Protein AF-A0A5K1BYE6-F1 (afdb_monomer_lite)

pLDDT: mean 86.41, std 8.01, range [61.0, 95.12]

Organism: NCBI:txid210225

Sequence (58 aa):
ALEKISKFLRTNILPGSAAEIGLLCCAAVHSNPEAAAVYVIDPILTSIVSSLQGTPVS

Radius of gyration: 12.68 Å; chains: 1; bounding box: 34×25×30 Å

Structure (mmCIF, N/CA/C/O backbone):
data_AF-A0A5K1BYE6-F1
#
_entry.id   AF-A0A5K1BYE6-F1
#
loop_
_atom_site.group_PDB
_atom_site.id
_atom_site.type_symbol
_atom_site.label_atom_id
_atom_site.label_alt_id
_atom_site.label_comp_id
_atom_site.label_asym_id
_atom_site.label_entity_id
_atom_site.label_seq_id
_atom_site.pdbx_PDB_ins_code
_atom_site.Cartn_x
_atom_site.Cartn_y
_atom_site.Cartn_z
_atom_site.occupancy
_atom_site.B_iso_or_equiv
_atom_site.auth_seq_id
_atom_site.auth_comp_id
_atom_site.auth_asym_id
_atom_site.auth_atom_id
_atom_site.pdbx_PDB_model_num
ATOM 1 N N . ALA A 1 1 ? 12.992 2.468 -5.765 1.00 77.88 1 ALA A N 1
ATOM 2 C CA . ALA A 1 1 ? 12.077 3.592 -5.443 1.00 77.88 1 ALA A CA 1
ATOM 3 C C . ALA A 1 1 ? 10.857 3.119 -4.652 1.00 77.88 1 ALA A C 1
ATOM 5 O O . ALA A 1 1 ? 10.602 3.669 -3.589 1.00 77.88 1 ALA A O 1
ATOM 6 N N . LEU A 1 2 ? 10.160 2.073 -5.113 1.00 81.94 2 LEU A N 1
ATOM 7 C CA . LEU A 1 2 ? 8.980 1.507 -4.441 1.00 81.94 2 LEU A CA 1
ATOM 8 C C . LEU A 1 2 ? 9.214 1.098 -2.984 1.00 81.94 2 LEU A C 1
ATOM 10 O O . LEU A 1 2 ? 8.383 1.382 -2.136 1.00 81.94 2 LEU A O 1
ATOM 14 N N . GLU A 1 3 ? 10.378 0.545 -2.659 1.00 81.12 3 GLU A N 1
ATOM 15 C CA . GLU A 1 3 ? 10.747 0.240 -1.271 1.00 81.12 3 GLU A CA 1
ATOM 16 C C . GLU A 1 3 ? 10.780 1.493 -0.365 1.00 81.12 3 GLU A C 1
ATOM 18 O O . GLU A 1 3 ? 10.326 1.463 0.777 1.00 81.12 3 GLU A O 1
ATOM 23 N N . LYS A 1 4 ? 11.242 2.641 -0.885 1.00 81.75 4 LYS A N 1
ATOM 24 C CA . LYS A 1 4 ? 11.236 3.918 -0.146 1.00 81.75 4 LYS A CA 1
ATOM 25 C C . LYS A 1 4 ? 9.814 4.448 0.043 1.00 81.75 4 LYS A C 1
ATOM 27 O O . LYS A 1 4 ? 9.493 4.924 1.127 1.00 81.75 4 LYS A O 1
ATOM 32 N N . ILE A 1 5 ? 8.968 4.317 -0.981 1.00 81.50 5 ILE A N 1
ATOM 33 C CA . ILE A 1 5 ? 7.535 4.644 -0.899 1.00 81.50 5 ILE A CA 1
ATOM 34 C C . ILE A 1 5 ? 6.873 3.764 0.166 1.00 81.50 5 ILE A C 1
ATOM 36 O O . ILE A 1 5 ? 6.217 4.270 1.066 1.00 81.50 5 ILE A O 1
ATOM 40 N N . SER A 1 6 ? 7.141 2.462 0.145 1.00 79.00 6 SER A N 1
ATOM 41 C CA . SER A 1 6 ? 6.655 1.499 1.132 1.00 79.00 6 SER A CA 1
ATOM 42 C C . SER A 1 6 ? 7.030 1.861 2.573 1.00 79.00 6 SER A C 1
ATOM 44 O O . SER A 1 6 ? 6.219 1.746 3.495 1.00 79.00 6 SER A O 1
ATOM 46 N N . LYS A 1 7 ? 8.265 2.328 2.790 1.00 81.62 7 LYS A N 1
ATOM 47 C CA . LYS A 1 7 ? 8.716 2.809 4.100 1.00 81.62 7 LYS A CA 1
ATOM 48 C C . LYS A 1 7 ? 8.002 4.102 4.509 1.00 81.62 7 LYS A C 1
ATOM 50 O O . LYS A 1 7 ? 7.635 4.242 5.674 1.00 81.62 7 LYS A O 1
ATOM 55 N N . PHE A 1 8 ? 7.778 5.018 3.566 1.00 82.25 8 PHE A N 1
ATOM 56 C CA . PHE A 1 8 ? 7.051 6.269 3.796 1.00 82.25 8 PHE A CA 1
ATOM 57 C C . PHE A 1 8 ? 5.600 6.011 4.227 1.00 82.25 8 PHE A C 1
ATOM 59 O O . PHE A 1 8 ? 5.197 6.493 5.283 1.00 82.25 8 PHE A O 1
ATOM 66 N N . LEU A 1 9 ? 4.873 5.157 3.496 1.00 78.38 9 LEU A N 1
ATOM 67 C CA . LEU A 1 9 ? 3.486 4.773 3.804 1.00 78.38 9 LEU A CA 1
ATOM 68 C C . LEU A 1 9 ? 3.314 4.238 5.231 1.00 78.38 9 LEU A C 1
ATOM 70 O O . LEU A 1 9 ? 2.298 4.487 5.869 1.00 78.38 9 LEU A O 1
ATOM 74 N N . ARG A 1 10 ? 4.317 3.516 5.740 1.00 73.50 10 ARG A N 1
ATOM 75 C CA . ARG A 1 10 ? 4.277 2.892 7.070 1.00 73.50 10 ARG A CA 1
ATOM 76 C C . ARG A 1 10 ? 4.625 3.821 8.227 1.00 73.50 10 ARG A C 1
ATOM 78 O O . ARG A 1 10 ? 4.332 3.487 9.367 1.00 73.50 10 ARG A O 1
ATOM 85 N N . THR A 1 11 ? 5.300 4.936 7.965 1.00 73.94 11 THR A N 1
ATOM 86 C CA . THR A 1 11 ? 5.920 5.756 9.024 1.00 73.94 11 THR A CA 1
ATOM 87 C C . THR A 1 11 ? 5.475 7.212 9.024 1.00 73.94 11 THR A C 1
ATOM 89 O O . THR A 1 11 ? 5.688 7.902 10.013 1.00 73.94 11 THR A O 1
ATOM 92 N N . ASN A 1 12 ? 4.869 7.689 7.936 1.00 61.00 12 ASN A N 1
ATOM 93 C CA . ASN A 1 12 ? 4.540 9.095 7.742 1.00 61.00 12 ASN A CA 1
ATOM 94 C C . ASN A 1 12 ? 3.147 9.232 7.117 1.00 61.00 12 ASN A C 1
ATOM 96 O O . ASN A 1 12 ? 3.010 9.584 5.947 1.00 61.00 12 ASN A O 1
ATOM 100 N N . ILE A 1 13 ? 2.098 8.955 7.894 1.00 65.94 13 ILE A N 1
ATOM 101 C CA . ILE A 1 13 ? 0.742 9.360 7.509 1.00 65.94 13 ILE A CA 1
ATOM 102 C C . ILE A 1 13 ? 0.532 10.770 8.055 1.00 65.94 13 ILE A C 1
ATOM 104 O O . ILE A 1 13 ? 0.229 10.953 9.233 1.00 65.94 13 ILE A O 1
ATOM 108 N N . LEU A 1 14 ? 0.743 11.775 7.206 1.00 67.81 14 LEU A N 1
ATOM 109 C CA . LEU A 1 14 ? 0.355 13.144 7.532 1.00 67.81 14 LEU A CA 1
ATOM 110 C C . LEU A 1 14 ? -1.181 13.214 7.568 1.00 67.81 14 LEU A C 1
ATOM 112 O O . LEU A 1 14 ? -1.825 12.832 6.582 1.00 67.81 14 LEU A O 1
ATOM 116 N N . PRO A 1 15 ? -1.791 13.674 8.677 1.00 76.38 15 PRO A N 1
ATOM 117 C CA . PRO A 1 15 ? -3.229 13.889 8.734 1.00 76.38 15 PRO A CA 1
ATOM 118 C C . PRO A 1 15 ? -3.673 14.786 7.573 1.00 76.38 15 PRO A C 1
ATOM 120 O O . PRO A 1 15 ? -3.120 15.864 7.374 1.00 76.38 15 PRO A O 1
ATOM 123 N N . GLY A 1 16 ? -4.660 14.333 6.801 1.00 81.56 16 GLY A N 1
ATOM 124 C CA . GLY A 1 16 ? -5.201 15.082 5.662 1.00 81.56 16 GLY A CA 1
ATOM 125 C C . GLY A 1 16 ? -4.581 14.776 4.294 1.00 81.56 16 GLY A C 1
ATOM 126 O O . GLY A 1 16 ? -5.130 15.241 3.306 1.00 81.56 16 GLY A O 1
ATOM 127 N N . SER A 1 17 ? -3.523 13.959 4.193 1.00 84.62 17 SER A N 1
ATOM 128 C CA . SER A 1 17 ? -2.861 13.651 2.903 1.00 84.62 17 SER A CA 1
ATOM 129 C C . SER A 1 17 ? -3.247 12.299 2.285 1.00 84.62 17 SER A C 1
ATOM 131 O O . SER A 1 17 ? -2.495 11.717 1.500 1.00 84.62 17 SER A O 1
ATOM 133 N N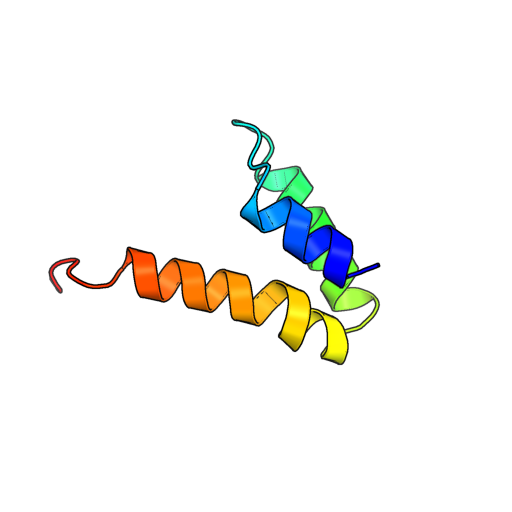 . ALA A 1 18 ? -4.394 11.734 2.668 1.00 84.50 18 ALA A N 1
ATOM 134 C CA . ALA A 1 18 ? -4.793 10.397 2.222 1.00 84.50 18 ALA A CA 1
ATOM 135 C C . ALA A 1 18 ? -4.985 10.314 0.694 1.00 84.50 18 ALA A C 1
ATOM 137 O O . ALA A 1 18 ? -4.630 9.304 0.084 1.00 84.50 18 ALA A O 1
ATOM 138 N N . ALA A 1 19 ? -5.507 11.374 0.069 1.00 87.75 19 ALA A N 1
ATOM 139 C CA . ALA A 1 19 ? -5.771 11.409 -1.367 1.00 87.75 19 ALA A CA 1
ATOM 140 C C . ALA A 1 19 ? -4.473 11.418 -2.191 1.00 87.75 19 ALA A C 1
ATOM 142 O O . ALA A 1 19 ? -4.322 10.637 -3.132 1.00 87.75 19 ALA A O 1
ATOM 143 N N . GLU A 1 20 ? -3.507 12.251 -1.807 1.00 87.75 20 GLU A N 1
ATOM 144 C CA . GLU A 1 20 ? -2.201 12.357 -2.461 1.00 87.75 20 GLU A CA 1
ATOM 145 C C . GLU A 1 20 ? -1.401 11.062 -2.316 1.00 87.75 20 GLU A C 1
ATOM 147 O O . GLU A 1 20 ? -0.774 10.595 -3.270 1.00 87.75 20 GLU A O 1
ATOM 152 N N . ILE A 1 21 ? -1.466 10.439 -1.137 1.00 86.94 21 ILE A N 1
ATOM 153 C CA . ILE A 1 21 ? -0.845 9.139 -0.888 1.00 86.94 21 ILE A CA 1
ATOM 154 C C . ILE A 1 21 ? -1.490 8.052 -1.761 1.00 86.94 21 ILE A C 1
ATOM 156 O O . ILE A 1 21 ? -0.779 7.232 -2.350 1.00 86.94 21 ILE A O 1
ATOM 160 N N . GLY A 1 22 ? -2.819 8.062 -1.892 1.00 88.62 22 GLY A N 1
ATOM 161 C CA . GLY A 1 22 ? -3.545 7.157 -2.784 1.00 88.62 22 GLY A CA 1
ATOM 162 C C . GLY A 1 22 ? -3.110 7.307 -4.245 1.00 88.62 22 GLY A C 1
ATOM 163 O O . GLY A 1 22 ? -2.807 6.312 -4.903 1.00 88.62 22 GLY A O 1
ATOM 164 N N . LEU A 1 23 ? -2.982 8.545 -4.733 1.00 91.31 23 LEU A N 1
ATOM 165 C CA . LEU A 1 23 ? -2.493 8.836 -6.087 1.00 91.31 23 LEU A CA 1
ATOM 166 C C . LEU A 1 23 ? -1.063 8.334 -6.314 1.00 91.31 23 LEU A C 1
ATOM 168 O O . LEU A 1 23 ? -0.784 7.733 -7.353 1.00 91.31 23 LEU A O 1
ATOM 172 N N . LEU A 1 24 ? -0.168 8.521 -5.340 1.00 89.31 24 LEU A N 1
ATOM 173 C CA . LEU A 1 24 ? 1.197 7.994 -5.406 1.00 89.31 24 LEU A CA 1
ATOM 174 C C . LEU A 1 24 ? 1.207 6.461 -5.520 1.00 89.31 24 LEU A C 1
ATOM 176 O O . LEU A 1 24 ? 1.965 5.909 -6.318 1.00 89.31 24 LEU A O 1
ATOM 180 N N . CYS A 1 25 ? 0.352 5.774 -4.757 1.00 90.62 25 CYS A N 1
ATOM 181 C CA . CYS A 1 25 ? 0.208 4.319 -4.837 1.00 90.62 25 CYS A CA 1
ATOM 182 C C . CYS A 1 25 ? -0.327 3.882 -6.208 1.00 90.62 25 CYS A C 1
ATOM 184 O O . CYS A 1 25 ? 0.217 2.955 -6.806 1.00 90.62 25 CYS A O 1
ATOM 186 N N . CYS A 1 26 ? -1.330 4.577 -6.751 1.00 91.75 26 CYS A N 1
ATOM 187 C CA . CYS A 1 26 ? -1.847 4.305 -8.094 1.00 91.75 26 CYS A CA 1
ATOM 188 C C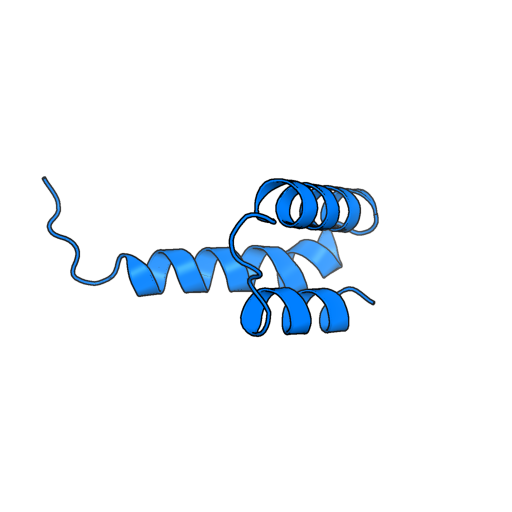 . CYS A 1 26 ? -0.769 4.475 -9.172 1.00 91.75 26 CYS A C 1
ATOM 190 O O . CYS A 1 26 ? -0.608 3.604 -10.028 1.00 91.75 26 CYS A O 1
ATOM 192 N N . ALA A 1 27 ? 0.016 5.553 -9.107 1.00 92.50 27 ALA A N 1
ATOM 193 C CA . ALA A 1 27 ? 1.123 5.780 -10.033 1.00 92.50 27 ALA A CA 1
ATOM 194 C C . ALA A 1 27 ? 2.198 4.684 -9.921 1.00 92.50 27 ALA A C 1
ATOM 196 O O . ALA A 1 27 ? 2.715 4.211 -10.936 1.00 92.50 27 ALA A O 1
ATOM 197 N N . ALA A 1 28 ? 2.504 4.243 -8.697 1.00 90.25 28 ALA A N 1
ATOM 198 C CA . ALA A 1 28 ? 3.423 3.140 -8.430 1.00 90.25 28 ALA A CA 1
ATOM 199 C C . ALA A 1 28 ? 2.947 1.816 -9.054 1.00 90.25 28 ALA A C 1
ATOM 201 O O . ALA A 1 28 ? 3.734 1.155 -9.733 1.00 90.25 28 ALA A O 1
ATOM 202 N N . VAL A 1 29 ? 1.667 1.464 -8.877 1.00 94.3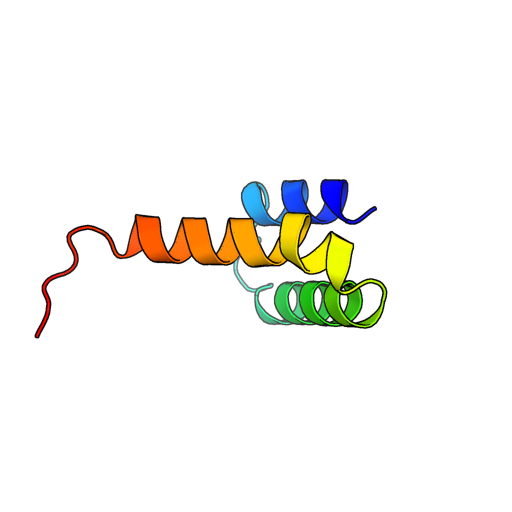8 29 VAL A N 1
ATOM 203 C CA . VAL A 1 29 ? 1.054 0.259 -9.466 1.00 94.38 29 VAL A CA 1
ATOM 204 C C . VAL A 1 29 ? 1.073 0.317 -10.988 1.00 94.38 29 VAL A C 1
ATOM 206 O O . VAL A 1 29 ? 1.454 -0.658 -11.627 1.00 94.38 29 VAL A O 1
ATOM 209 N N . HIS A 1 30 ? 0.716 1.463 -11.572 1.00 94.69 30 HIS A N 1
ATOM 210 C CA . HIS A 1 30 ? 0.714 1.627 -13.024 1.00 94.69 30 HIS A CA 1
ATOM 211 C C . HIS A 1 30 ? 2.124 1.522 -13.627 1.00 94.69 30 HIS A C 1
ATOM 213 O O . HIS A 1 30 ? 2.296 0.964 -14.705 1.00 94.69 30 HIS A O 1
ATOM 219 N N . SER A 1 31 ? 3.140 2.034 -12.925 1.00 95.06 31 SER A N 1
ATOM 220 C CA . SER A 1 31 ? 4.521 2.062 -13.425 1.00 95.06 31 SER A CA 1
ATOM 221 C C . SER A 1 31 ? 5.229 0.707 -13.333 1.00 95.06 31 SER A C 1
ATOM 223 O O . SER A 1 31 ? 6.072 0.402 -14.173 1.00 95.06 31 SER A O 1
ATOM 225 N N . ASN A 1 32 ? 4.951 -0.087 -12.293 1.00 94.88 32 ASN A N 1
ATOM 226 C CA . ASN A 1 32 ? 5.543 -1.414 -12.115 1.00 94.88 32 ASN A CA 1
ATOM 227 C C . ASN A 1 32 ? 4.625 -2.310 -11.257 1.00 94.88 32 ASN A C 1
ATOM 229 O O . ASN A 1 32 ? 4.760 -2.323 -10.029 1.00 94.88 32 ASN A O 1
ATOM 233 N N . PRO A 1 33 ? 3.709 -3.062 -11.891 1.00 94.56 33 PRO A N 1
ATOM 234 C CA . PRO A 1 33 ? 2.699 -3.848 -11.187 1.00 94.56 33 PRO A CA 1
ATOM 235 C C . PRO A 1 33 ? 3.281 -4.929 -10.267 1.00 94.56 33 PRO A C 1
ATOM 237 O O . PRO A 1 33 ? 2.843 -5.053 -9.125 1.00 94.56 33 PRO A O 1
ATOM 240 N N . GLU A 1 34 ? 4.287 -5.682 -10.728 1.00 95.12 34 GLU A N 1
ATOM 241 C CA . GLU A 1 34 ? 4.889 -6.785 -9.959 1.00 95.12 34 GLU A CA 1
ATOM 242 C C . GLU A 1 34 ? 5.564 -6.280 -8.685 1.00 95.12 34 GLU A C 1
ATOM 244 O O . GLU A 1 34 ? 5.288 -6.760 -7.584 1.00 95.12 34 GLU A O 1
ATOM 249 N N . ALA A 1 35 ? 6.414 -5.258 -8.805 1.00 92.06 35 ALA A N 1
ATOM 250 C CA . ALA A 1 35 ? 7.083 -4.700 -7.640 1.00 92.06 35 ALA A CA 1
ATOM 251 C C . ALA A 1 35 ? 6.093 -3.956 -6.725 1.00 92.06 35 ALA A C 1
ATOM 253 O O . ALA A 1 35 ? 6.239 -3.990 -5.502 1.00 92.06 35 ALA A O 1
ATOM 254 N N . ALA A 1 36 ? 5.070 -3.297 -7.276 1.00 93.56 36 ALA A N 1
ATOM 255 C CA . ALA A 1 36 ? 4.052 -2.631 -6.469 1.00 93.56 36 ALA A CA 1
ATOM 256 C C . ALA A 1 36 ? 3.190 -3.625 -5.677 1.00 93.56 36 ALA A C 1
ATOM 258 O O . ALA A 1 36 ? 2.828 -3.322 -4.540 1.00 93.56 36 ALA A O 1
ATOM 259 N N . ALA A 1 37 ? 2.914 -4.815 -6.217 1.00 93.56 37 ALA A N 1
ATOM 260 C CA . ALA A 1 37 ? 2.206 -5.863 -5.488 1.00 93.56 37 ALA A CA 1
ATOM 261 C C . ALA A 1 37 ? 2.943 -6.236 -4.190 1.00 93.56 37 ALA A C 1
ATOM 263 O O . ALA A 1 37 ? 2.344 -6.230 -3.117 1.00 93.56 37 ALA A O 1
ATOM 264 N N . VAL A 1 38 ? 4.259 -6.457 -4.280 1.00 93.31 38 VAL A N 1
ATOM 265 C CA . VAL A 1 38 ? 5.102 -6.851 -3.138 1.00 93.31 38 VAL A CA 1
ATOM 266 C C . VAL A 1 38 ? 5.346 -5.691 -2.172 1.00 93.31 38 VAL A C 1
ATOM 268 O O . VAL A 1 38 ? 5.265 -5.853 -0.959 1.00 93.31 38 VAL A O 1
ATOM 271 N N . TYR A 1 39 ? 5.674 -4.504 -2.686 1.00 91.88 39 TYR A N 1
ATOM 272 C CA . TYR A 1 39 ? 6.144 -3.408 -1.834 1.00 91.88 39 TYR A 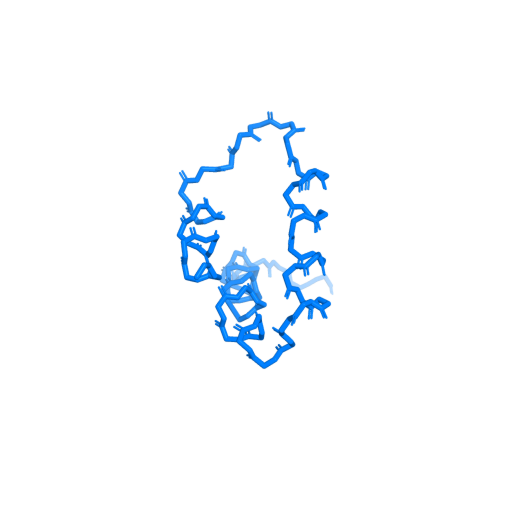CA 1
ATOM 273 C C . TYR A 1 39 ? 5.044 -2.439 -1.398 1.00 91.88 39 TYR A C 1
ATOM 275 O O . TYR A 1 39 ? 5.255 -1.704 -0.437 1.00 91.88 39 TYR A O 1
ATOM 283 N N . VAL A 1 40 ? 3.891 -2.391 -2.064 1.00 90.38 40 VAL A N 1
ATOM 284 C CA . VAL A 1 40 ? 2.817 -1.431 -1.749 1.00 90.38 40 VAL A CA 1
ATOM 285 C C . VAL A 1 40 ? 1.543 -2.159 -1.341 1.00 90.38 40 VAL A C 1
ATOM 287 O O . VAL A 1 40 ? 1.047 -1.925 -0.243 1.00 90.38 40 VAL A O 1
ATOM 290 N N . ILE A 1 41 ? 1.040 -3.063 -2.182 1.00 91.50 41 ILE A N 1
ATOM 291 C CA . ILE A 1 41 ? -0.268 -3.695 -1.970 1.00 91.50 41 ILE A CA 1
ATOM 292 C C . ILE A 1 41 ? -0.250 -4.656 -0.780 1.00 91.50 41 ILE A C 1
ATOM 294 O O . ILE A 1 41 ? -1.081 -4.516 0.116 1.00 91.50 41 ILE A O 1
ATOM 298 N N . ASP A 1 42 ? 0.706 -5.586 -0.736 1.00 93.06 42 ASP A N 1
ATOM 299 C CA . ASP A 1 42 ? 0.810 -6.572 0.344 1.00 93.06 42 ASP A CA 1
ATOM 300 C C . ASP A 1 42 ? 0.918 -5.927 1.748 1.00 93.06 42 ASP A C 1
ATOM 302 O O . ASP A 1 42 ? 0.116 -6.274 2.624 1.00 93.06 42 ASP A O 1
ATOM 306 N N . PRO A 1 43 ? 1.770 -4.904 1.978 1.00 88.75 43 PRO A N 1
ATOM 307 C CA . PRO A 1 43 ? 1.806 -4.190 3.253 1.00 88.75 43 PRO A CA 1
ATOM 308 C C . PRO A 1 43 ? 0.494 -3.496 3.630 1.00 88.75 43 PRO A C 1
ATOM 310 O O . PRO A 1 43 ? 0.120 -3.511 4.803 1.00 88.75 43 PRO A O 1
ATOM 313 N N . ILE A 1 44 ? -0.197 -2.876 2.664 1.00 89.38 44 ILE A N 1
ATOM 31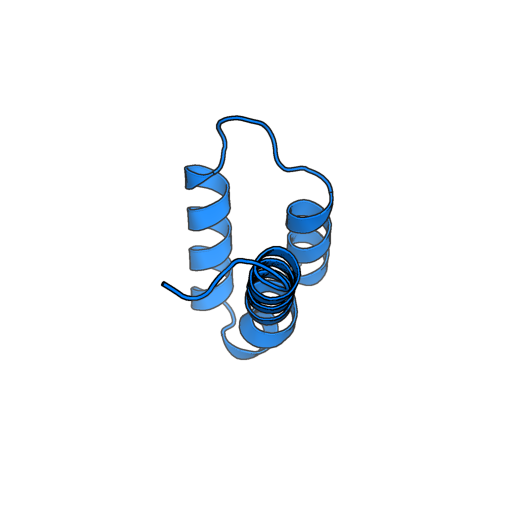4 C CA . ILE A 1 44 ? -1.474 -2.189 2.910 1.00 89.38 44 ILE A CA 1
ATOM 315 C C . ILE A 1 44 ? -2.533 -3.207 3.338 1.00 89.38 44 ILE A C 1
ATOM 317 O O . ILE A 1 44 ? -3.180 -3.021 4.368 1.00 89.38 44 ILE A O 1
ATOM 321 N N . LEU A 1 45 ? -2.680 -4.302 2.589 1.00 92.06 45 LEU A N 1
ATOM 322 C CA . LEU A 1 45 ? -3.651 -5.352 2.899 1.00 92.06 45 LEU A CA 1
ATOM 323 C C . LEU A 1 45 ? -3.342 -6.031 4.233 1.00 92.06 45 LEU A C 1
ATOM 325 O O . LEU A 1 45 ? -4.245 -6.193 5.049 1.00 92.06 45 LEU A O 1
ATOM 329 N N . THR A 1 46 ? -2.075 -6.356 4.493 1.00 93.00 46 THR A N 1
ATOM 330 C CA . THR A 1 46 ? -1.643 -6.934 5.774 1.00 93.00 46 THR A CA 1
ATOM 331 C C . THR A 1 46 ? -1.975 -6.007 6.941 1.00 93.00 46 THR A C 1
ATOM 333 O O . THR A 1 46 ? -2.475 -6.464 7.970 1.00 93.00 46 THR A O 1
ATOM 336 N N . SER A 1 47 ? -1.758 -4.697 6.779 1.00 88.56 47 SER A N 1
ATOM 337 C CA . SER A 1 47 ? -2.125 -3.709 7.795 1.00 88.56 47 SER A CA 1
ATOM 338 C C . SER A 1 47 ? -3.634 -3.669 8.024 1.00 88.56 47 SER A C 1
ATOM 340 O O . SER A 1 47 ? -4.062 -3.687 9.173 1.00 88.56 47 SER A O 1
ATOM 342 N N . ILE A 1 48 ? -4.436 -3.643 6.955 1.00 90.50 48 ILE A N 1
ATOM 343 C CA . ILE A 1 48 ? -5.903 -3.617 7.049 1.00 90.50 48 ILE A CA 1
ATOM 344 C C . ILE A 1 48 ? -6.411 -4.873 7.755 1.00 90.50 48 ILE A C 1
ATOM 346 O O . ILE A 1 48 ? -7.167 -4.766 8.715 1.00 90.50 48 ILE A O 1
ATOM 350 N N . VAL A 1 49 ? -5.970 -6.057 7.321 1.00 93.56 49 VAL A N 1
ATOM 351 C CA . VAL A 1 49 ? -6.375 -7.331 7.926 1.00 93.56 49 VAL A CA 1
ATOM 352 C C . VAL A 1 49 ? -6.011 -7.355 9.406 1.00 93.56 49 VAL A C 1
ATOM 354 O O . VAL A 1 49 ? -6.868 -7.678 10.220 1.00 93.56 49 VAL A O 1
ATOM 357 N N . SER A 1 50 ? -4.784 -6.962 9.762 1.00 91.81 50 SER A N 1
ATOM 358 C CA . SER A 1 50 ? -4.336 -6.871 11.157 1.00 91.81 50 SER A CA 1
ATOM 359 C C . SER A 1 50 ? -5.207 -5.919 11.984 1.00 91.81 50 SER A C 1
ATOM 361 O O . SER A 1 50 ? -5.661 -6.284 13.063 1.00 91.81 50 SER A O 1
ATOM 363 N N . SER A 1 51 ? -5.529 -4.732 11.458 1.00 89.94 51 SER A N 1
ATOM 364 C CA . SER A 1 51 ? -6.410 -3.770 12.135 1.00 89.94 51 SER A CA 1
ATOM 365 C C . SER A 1 51 ? -7.853 -4.254 12.284 1.00 89.94 51 SER A C 1
ATOM 367 O O . SER A 1 51 ? -8.549 -3.811 13.194 1.00 89.94 51 SER A O 1
ATOM 369 N N . LEU A 1 52 ? -8.307 -5.148 11.405 1.00 92.12 52 LEU A N 1
ATOM 370 C CA . LEU A 1 52 ? -9.635 -5.753 11.476 1.00 92.12 52 LEU A CA 1
ATOM 371 C C . LEU A 1 52 ? -9.672 -7.008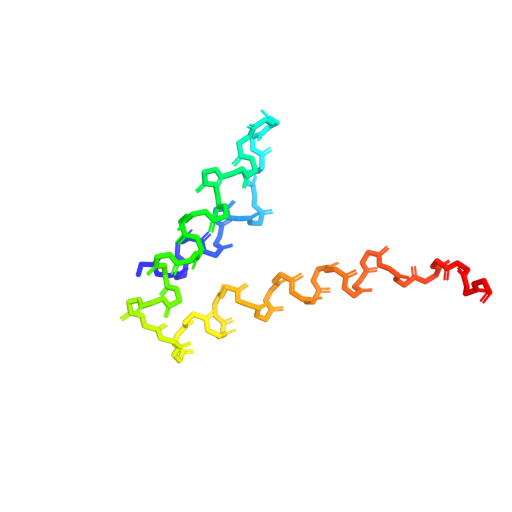 12.361 1.00 92.12 52 LEU A C 1
ATOM 373 O O . LEU A 1 52 ? -10.761 -7.473 12.702 1.00 92.12 52 LEU A O 1
ATOM 377 N N . GLN A 1 53 ? -8.531 -7.565 12.780 1.00 92.94 53 GLN A N 1
ATOM 378 C CA . GLN A 1 53 ? -8.534 -8.703 13.701 1.00 92.94 53 GLN A CA 1
ATOM 379 C C . GLN A 1 53 ? -9.222 -8.324 15.018 1.00 92.94 53 GLN A C 1
ATOM 381 O O . GLN A 1 53 ? -8.896 -7.324 15.650 1.00 92.94 53 GLN A O 1
ATOM 386 N N . GLY A 1 54 ? -10.196 -9.136 15.435 1.00 85.25 54 GLY A N 1
ATOM 387 C CA . GLY A 1 54 ? -10.965 -8.898 16.658 1.00 85.25 54 GLY A CA 1
ATOM 388 C C . GLY A 1 54 ? -12.104 -7.884 16.520 1.00 85.25 54 GLY A C 1
ATOM 389 O O . GLY A 1 54 ? -12.805 -7.650 17.504 1.00 85.25 54 GLY A O 1
ATOM 390 N N . THR A 1 55 ? -12.343 -7.319 15.328 1.00 89.69 55 THR A N 1
ATOM 391 C CA . THR A 1 55 ? -13.600 -6.596 15.089 1.00 89.69 55 THR A CA 1
ATOM 392 C C . THR A 1 55 ? -14.775 -7.583 15.043 1.00 89.69 55 THR A C 1
ATOM 394 O O . THR A 1 55 ? -14.659 -8.643 14.421 1.00 89.69 55 THR A O 1
ATOM 397 N N . PRO A 1 56 ? -15.893 -7.294 15.735 1.00 87.19 56 PRO A N 1
ATOM 398 C CA . PRO A 1 56 ? -17.051 -8.177 15.743 1.00 87.19 56 PRO A CA 1
ATOM 399 C C . PRO A 1 56 ? -17.640 -8.294 14.336 1.00 87.19 56 PRO A C 1
ATOM 401 O O . PRO A 1 56 ? -17.850 -7.294 13.650 1.00 87.19 56 PRO A O 1
ATOM 404 N N . VAL A 1 57 ? -17.925 -9.527 13.923 1.00 79.81 57 VAL A N 1
ATOM 405 C CA . VAL A 1 57 ? -18.676 -9.801 12.696 1.00 79.81 57 VAL A CA 1
ATOM 406 C C . VAL A 1 57 ? -20.153 -9.558 13.020 1.00 79.81 57 VAL A C 1
ATOM 408 O O . VAL A 1 57 ? -20.667 -10.175 13.953 1.00 79.81 57 VAL A O 1
ATOM 411 N N . SER A 1 58 ? -20.788 -8.600 12.331 1.00 67.94 58 SER A N 1
ATOM 412 C CA . SER A 1 58 ? -22.240 -8.353 12.441 1.00 67.94 58 SER A CA 1
ATOM 413 C C . SER A 1 58 ? -23.061 -9.484 11.842 1.00 67.94 58 SER A C 1
ATOM 415 O O . SER A 1 58 ? -22.593 -10.082 10.847 1.00 67.94 58 SER A O 1
#

Foldseek 3Di:
DLQVLLVCVVPPDDPPCPVVNVVVLVVVCVVPVVVSVVRPVVVVVVVVVVVCVPPDDD

Secondary structure (DSSP, 8-state):
-HHHHHHHHHH---TT-HHHHHHHHHHHHHH-HHHHIIIIIHHHHHHHHHHHTTPPP-

InterPro domains:
  IPR035309 Proteasome activator complex subunit 4 [PTHR32170] (1-56)